Protein AF-A0A0N0D373-F1 (afdb_monomer)

Mean predicted aligned error: 6.45 Å

Nearest PDB structures (foldseek):
  6fjy-assembly1_B  TM=5.304E-01  e=7.739E-02  Acinetobacter baumannii
  5hce-assembly1_A  TM=3.118E-01  e=6.717E-01  Homo sapiens
  7op0-assembly1_A  TM=3.303E-01  e=7.868E-01  Homo sapiens
  7ad7-assembly1_A  TM=2.930E-01  e=1.405E+00  Homo sapiens
  8ayh-assembly1_A  TM=2.830E-01  e=2.509E+00  Homo sapiens

pLDDT: mean 90.98, std 7.05, range [55.44, 97.56]

Sequence (123 aa):
MGATTVSITVTDHGGMTASTSFSITVISTPSIGAISETTTFNEDAGAQALHFTVVDADGDSLTITYDSSNTNLFPSNAISFTGTNVNSSTNVISQASSDTWITITVTPTTNTSGSGEITVTIT

Radius of gyration: 23.03 Å; Cα contacts (8 Å, |Δi|>4): 255; chains: 1; bounding box: 49×23×75 Å

Secondary structure (DSSP, 8-state):
-EEEEEEEEEE-TTS-EEEEEEEEEEPP--EEPPP-------GGG--EEEEEEEE-TT---EEEEEEES-TTTS-GGGEEEEETTEETTTTEES--SS-EEEEEEE-PPTT------EEEEE-

Foldseek 3Di:
DDKDKDKDWDADPVRDIDIDIDMDDDDWDKDKADFPDDDDDDLVVFKDKTKIWIATLVFAKKAKDKDKQDCQFFPPVQKFKDFACADRVRRMRHTHNDGTMMMIIGRTHHPDDDDMDMDMDMD

Structure (mmCIF, N/CA/C/O backbone):
data_AF-A0A0N0D373-F1
#
_entry.id   AF-A0A0N0D373-F1
#
loop_
_atom_site.group_PDB
_atom_site.id
_atom_site.type_symbol
_atom_site.label_atom_id
_atom_site.label_alt_id
_atom_site.label_comp_id
_atom_site.label_asym_id
_atom_site.label_entity_id
_atom_site.label_seq_id
_atom_site.pdbx_PDB_ins_code
_atom_site.Cartn_x
_atom_site.Cartn_y
_atom_site.Cartn_z
_atom_site.occupancy
_atom_site.B_iso_or_equiv
_atom_site.auth_seq_id
_atom_site.auth_comp_id
_atom_site.auth_asym_id
_atom_site.auth_atom_id
_atom_site.pdbx_PDB_model_num
ATOM 1 N N . MET A 1 1 ? -10.687 3.090 13.032 1.00 71.88 1 MET A N 1
ATOM 2 C CA . MET A 1 1 ? -10.542 2.865 14.486 1.00 71.88 1 MET A CA 1
ATOM 3 C C . MET A 1 1 ? -1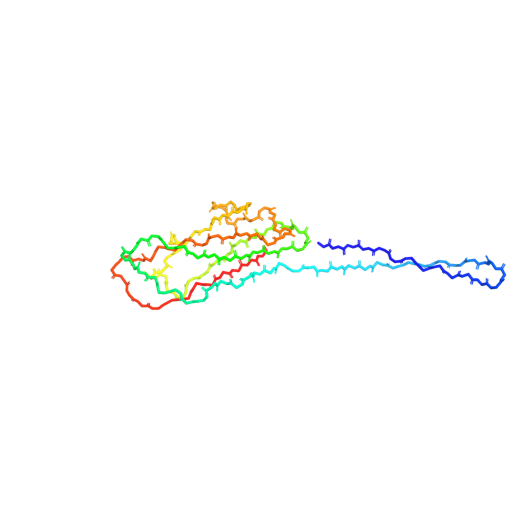1.868 2.384 15.063 1.00 71.88 1 MET A C 1
ATOM 5 O O . MET A 1 1 ? -12.893 2.993 14.771 1.00 71.88 1 MET A O 1
ATOM 9 N N . GLY A 1 2 ? -11.866 1.390 15.955 1.00 74.25 2 GLY A N 1
ATOM 10 C CA . GLY A 1 2 ? -13.072 0.967 16.680 1.00 74.25 2 GLY A CA 1
ATOM 11 C C . GLY A 1 2 ? -13.006 1.328 18.164 1.00 74.25 2 GLY A C 1
ATOM 12 O O . GLY A 1 2 ? -12.104 0.866 18.857 1.00 74.25 2 GLY A O 1
ATOM 13 N N . ALA A 1 3 ? -13.949 2.118 18.684 1.00 82.44 3 ALA A N 1
ATOM 14 C CA . ALA A 1 3 ? -14.050 2.408 20.119 1.00 82.44 3 ALA A CA 1
ATOM 15 C C . ALA A 1 3 ? -15.313 1.776 20.718 1.00 82.44 3 ALA A C 1
ATOM 17 O O . ALA A 1 3 ? -16.397 1.881 20.148 1.00 82.44 3 ALA A O 1
ATOM 18 N N . THR A 1 4 ? -15.180 1.139 21.881 1.00 89.19 4 THR A N 1
ATOM 19 C CA . THR A 1 4 ? -16.308 0.576 22.634 1.00 89.19 4 THR A CA 1
ATOM 20 C C . THR A 1 4 ? -16.207 0.918 24.116 1.00 89.19 4 THR A C 1
ATOM 22 O O . THR A 1 4 ? -15.113 1.095 24.652 1.00 89.19 4 THR A O 1
ATOM 25 N N . THR A 1 5 ? -17.348 1.016 24.793 1.00 94.88 5 THR A N 1
ATOM 26 C CA . THR A 1 5 ? -17.420 1.255 26.238 1.00 94.88 5 THR A CA 1
ATOM 27 C C . THR A 1 5 ? -17.832 -0.026 26.941 1.00 94.88 5 THR A C 1
ATOM 29 O O . THR A 1 5 ? -18.893 -0.585 26.671 1.00 94.88 5 THR A O 1
ATOM 32 N N . VAL A 1 6 ? -17.004 -0.474 27.880 1.00 94.12 6 VAL A N 1
ATOM 33 C CA . VAL A 1 6 ? -17.311 -1.608 28.750 1.00 94.12 6 VAL A CA 1
ATOM 34 C C . VAL A 1 6 ? -17.918 -1.068 30.035 1.00 94.12 6 VAL A C 1
ATOM 36 O O . VAL A 1 6 ? -17.291 -0.268 30.729 1.00 94.12 6 VAL A O 1
ATOM 39 N N . SER A 1 7 ? -19.137 -1.505 30.353 1.00 96.38 7 SER A N 1
ATOM 40 C CA . SER A 1 7 ? -19.799 -1.206 31.622 1.00 96.38 7 SER A CA 1
ATOM 41 C C . SER A 1 7 ? -19.755 -2.429 32.530 1.00 96.38 7 SER A C 1
ATOM 43 O O . SER A 1 7 ? -20.083 -3.538 32.112 1.00 96.38 7 SER A O 1
ATOM 45 N N . ILE A 1 8 ? -19.330 -2.219 33.772 1.00 94.81 8 ILE A N 1
ATOM 46 C CA . ILE A 1 8 ? -19.317 -3.231 34.822 1.00 94.81 8 ILE A CA 1
ATOM 47 C C . ILE A 1 8 ? -20.349 -2.811 35.855 1.00 94.81 8 ILE A C 1
ATOM 49 O O . ILE A 1 8 ? -20.207 -1.748 36.455 1.00 94.81 8 ILE A O 1
ATOM 53 N N . THR A 1 9 ? -21.337 -3.668 36.095 1.00 97.06 9 THR A N 1
ATOM 54 C CA . THR A 1 9 ? -22.306 -3.525 37.183 1.00 97.06 9 THR A CA 1
ATOM 55 C C . THR A 1 9 ? -22.082 -4.640 38.190 1.00 97.06 9 THR A C 1
ATOM 57 O O . THR A 1 9 ? -22.116 -5.819 37.842 1.00 97.06 9 THR A O 1
ATOM 60 N N . VAL A 1 10 ? -21.861 -4.271 39.445 1.00 95.25 10 VAL A N 1
ATOM 61 C CA . VAL A 1 10 ? -21.796 -5.201 40.572 1.00 95.25 10 VAL A CA 1
ATOM 62 C C . VAL A 1 10 ? -23.082 -5.093 41.372 1.00 95.25 10 VAL A C 1
ATOM 64 O O . VAL A 1 10 ? -23.566 -3.988 41.592 1.00 95.25 10 VAL A O 1
ATOM 67 N N . THR A 1 11 ? -23.640 -6.231 41.782 1.00 97.06 11 THR A N 1
ATOM 68 C CA . THR A 1 11 ? -24.829 -6.312 42.644 1.00 97.06 11 THR A CA 1
ATOM 69 C C . THR A 1 11 ? -24.462 -7.085 43.900 1.00 97.06 11 THR A C 1
ATOM 71 O O . THR A 1 11 ? -23.873 -8.162 43.793 1.00 97.06 11 THR A O 1
ATOM 74 N N . ASP A 1 12 ? -24.773 -6.550 45.077 1.00 95.88 12 ASP A N 1
ATOM 75 C CA . ASP A 1 12 ? -24.555 -7.258 46.338 1.00 95.88 12 ASP A CA 1
ATOM 76 C C . ASP A 1 12 ? -25.713 -8.216 46.683 1.00 95.88 12 ASP A C 1
ATOM 78 O O . ASP A 1 12 ? -26.725 -8.294 45.987 1.00 95.88 12 ASP A O 1
ATOM 82 N N . HIS A 1 13 ? -25.574 -8.969 47.779 1.00 95.44 13 HIS A N 1
ATOM 83 C CA . HIS A 1 13 ? -26.609 -9.909 48.228 1.00 95.44 13 HIS A CA 1
ATOM 84 C C . HIS A 1 13 ? -27.927 -9.219 48.633 1.00 95.44 13 HIS A C 1
ATOM 86 O O . HIS A 1 13 ? -28.980 -9.852 48.608 1.00 95.44 13 HIS A O 1
ATOM 92 N N . GLY A 1 14 ? -27.879 -7.932 48.993 1.00 96.31 14 GLY A N 1
ATOM 93 C CA . GLY A 1 14 ? -29.050 -7.113 49.306 1.00 96.31 14 GLY A CA 1
ATOM 94 C C . GLY A 1 14 ? -29.749 -6.540 48.068 1.00 96.31 14 GLY A C 1
ATOM 95 O O . GLY A 1 14 ? -30.786 -5.895 48.208 1.00 96.31 14 GLY A O 1
ATOM 96 N N . GLY A 1 15 ? -29.205 -6.774 46.869 1.00 95.00 15 GLY A N 1
ATOM 97 C CA . GLY A 1 15 ? -29.743 -6.279 45.605 1.00 95.00 15 GLY A CA 1
ATOM 98 C C . GLY A 1 15 ? -29.320 -4.850 45.258 1.00 95.00 15 GLY A C 1
ATOM 99 O O . GLY A 1 15 ? -29.842 -4.288 44.296 1.00 95.00 15 GLY A O 1
ATOM 100 N N . MET A 1 16 ? -28.390 -4.245 46.006 1.00 97.44 16 MET A N 1
ATOM 101 C CA . MET A 1 16 ? -27.855 -2.924 45.674 1.00 97.44 16 MET A CA 1
ATOM 102 C C . MET A 1 16 ? -26.811 -3.033 44.571 1.00 97.44 16 MET A C 1
ATOM 104 O O . MET A 1 16 ? -25.959 -3.921 44.599 1.00 97.44 16 MET A O 1
ATOM 108 N N . THR A 1 17 ? -26.849 -2.098 43.621 1.00 97.56 17 THR A N 1
ATOM 109 C CA . THR A 1 17 ? -25.934 -2.090 42.479 1.00 97.56 17 THR A CA 1
ATOM 110 C C . THR A 1 17 ? -24.982 -0.904 42.497 1.00 97.56 17 THR A C 1
ATOM 112 O O . THR A 1 17 ? -25.400 0.218 42.780 1.00 97.56 17 THR A O 1
ATOM 115 N N . ALA A 1 18 ? -23.742 -1.125 42.074 1.00 97.19 18 ALA A N 1
ATOM 116 C CA . ALA A 1 18 ? -22.818 -0.069 41.680 1.00 97.19 18 ALA A CA 1
ATOM 117 C C . ALA A 1 18 ? -22.304 -0.345 40.267 1.00 97.19 18 ALA A C 1
ATOM 119 O O . ALA A 1 18 ? -22.092 -1.500 39.901 1.00 97.19 18 ALA A O 1
ATOM 120 N N . SER A 1 19 ? -22.084 0.708 39.482 1.00 96.62 19 SER A N 1
ATOM 121 C CA . SER A 1 19 ? -21.564 0.576 38.122 1.00 96.62 19 SER A CA 1
ATOM 122 C C . SER A 1 19 ? -20.350 1.462 37.897 1.00 96.62 19 SER A C 1
ATOM 124 O O . SER A 1 19 ? -20.268 2.572 38.418 1.00 96.62 19 SER A O 1
ATOM 126 N N . THR A 1 20 ? -19.429 0.976 37.075 1.00 97.38 20 THR A N 1
ATOM 127 C CA . THR A 1 20 ? -18.333 1.757 36.501 1.00 97.38 20 THR A CA 1
ATOM 128 C C . THR A 1 20 ? -18.209 1.440 35.016 1.00 97.38 20 THR A C 1
ATOM 130 O O . THR A 1 20 ? -18.777 0.461 34.525 1.00 97.38 20 THR A O 1
ATOM 133 N N . SER A 1 21 ? -17.481 2.267 34.279 1.00 96.31 21 SER A N 1
ATOM 134 C CA . SER A 1 21 ? -17.217 2.026 32.867 1.00 96.31 21 SER A CA 1
ATOM 135 C C . SER A 1 21 ? -15.850 2.537 32.454 1.00 96.31 21 SER A C 1
ATOM 137 O O . SER A 1 21 ? -15.350 3.514 33.010 1.00 96.31 21 SER A O 1
ATOM 139 N N . PHE A 1 22 ? -15.285 1.908 31.432 1.00 95.38 22 PHE A N 1
ATOM 140 C CA . PHE A 1 22 ? -14.063 2.350 30.772 1.00 95.38 22 PHE A CA 1
ATOM 141 C C . PHE A 1 22 ? -14.173 2.123 29.263 1.00 95.38 22 PHE A C 1
ATOM 143 O O . PHE A 1 22 ? -14.964 1.297 28.803 1.00 95.38 22 PHE A O 1
ATOM 150 N N . SER A 1 23 ? -13.387 2.868 28.490 1.00 94.00 23 SER A N 1
ATOM 151 C CA . SER A 1 23 ? -13.361 2.751 27.031 1.00 94.00 23 SER A CA 1
ATOM 152 C C . SER A 1 23 ? -12.187 1.894 26.569 1.00 94.00 23 SER A C 1
ATOM 154 O O . SER A 1 23 ? -11.089 1.987 27.115 1.00 94.00 23 SER A O 1
ATOM 156 N N . ILE A 1 24 ? -12.425 1.086 25.540 1.00 87.88 24 ILE A N 1
ATOM 157 C CA . ILE A 1 24 ? -11.414 0.327 24.806 1.00 87.88 24 ILE A CA 1
ATOM 158 C C . ILE A 1 24 ? -11.376 0.875 23.382 1.00 87.88 24 ILE A C 1
ATOM 160 O O . ILE A 1 24 ? -12.416 0.960 22.728 1.00 87.88 24 ILE A O 1
ATOM 164 N N . THR A 1 25 ? -10.179 1.199 22.900 1.00 82.69 25 THR A N 1
ATOM 165 C CA . THR A 1 25 ? -9.939 1.568 21.501 1.00 82.69 25 THR A CA 1
ATOM 166 C C . THR A 1 25 ? -9.121 0.471 20.837 1.00 82.69 25 THR A C 1
ATOM 168 O O . THR A 1 25 ? -8.036 0.133 21.309 1.00 82.69 25 THR A O 1
ATOM 171 N N . VAL A 1 26 ? -9.637 -0.073 19.740 1.00 80.50 26 VAL A N 1
ATOM 172 C CA . VAL A 1 26 ? -8.932 -0.997 18.855 1.00 80.50 26 VAL A CA 1
ATOM 173 C C . VAL A 1 26 ? -8.388 -0.203 17.675 1.00 80.50 26 VAL A C 1
ATOM 175 O O . VAL A 1 26 ? -9.131 0.490 16.974 1.00 80.50 26 VAL A O 1
ATOM 178 N N . ILE A 1 27 ? -7.076 -0.305 17.486 1.00 78.19 27 ILE A N 1
ATOM 179 C CA . ILE A 1 27 ? -6.345 0.291 16.373 1.00 78.19 27 ILE A CA 1
ATOM 180 C C . ILE A 1 27 ? -6.112 -0.828 15.360 1.00 78.19 27 ILE A C 1
ATOM 182 O O . ILE A 1 27 ? -5.442 -1.806 15.692 1.00 78.19 27 ILE A O 1
ATOM 186 N N . SER A 1 28 ? -6.678 -0.706 14.159 1.00 81.94 28 SER A N 1
ATOM 187 C CA . SER A 1 28 ? -6.291 -1.540 13.023 1.00 81.94 28 SER A CA 1
ATOM 188 C C . SER A 1 28 ? -5.309 -0.765 12.145 1.00 81.94 28 SER A C 1
ATOM 190 O O . SER A 1 28 ? -5.328 0.465 12.127 1.00 81.94 28 SER A O 1
ATOM 192 N N . THR A 1 29 ? -4.389 -1.477 11.500 1.00 87.44 29 THR A N 1
ATOM 193 C CA . THR A 1 29 ? -3.474 -0.902 10.511 1.00 87.44 29 THR A CA 1
ATOM 194 C C . THR A 1 29 ? -3.797 -1.498 9.151 1.00 87.44 29 THR A C 1
ATOM 196 O O . THR A 1 29 ? -4.098 -2.699 9.098 1.00 87.44 29 THR A O 1
ATOM 199 N N . PRO A 1 30 ? -3.667 -0.730 8.059 1.00 91.88 30 PRO A N 1
ATOM 200 C CA . PRO A 1 30 ? -3.783 -1.292 6.729 1.00 91.88 30 PRO A CA 1
ATOM 201 C C . PRO A 1 30 ? -2.739 -2.394 6.537 1.00 91.88 30 PRO A C 1
ATOM 203 O O . PRO A 1 30 ? -1.627 -2.337 7.069 1.00 91.88 30 PRO A O 1
ATOM 206 N N . SER A 1 31 ? -3.102 -3.414 5.773 1.00 92.12 31 SER A N 1
ATOM 207 C CA . SER A 1 31 ? -2.208 -4.503 5.404 1.00 92.12 31 SER A CA 1
ATOM 208 C C . SER A 1 31 ? -2.212 -4.706 3.898 1.00 92.12 31 SER A C 1
ATOM 210 O O . SER A 1 31 ? -3.227 -4.521 3.222 1.00 92.12 31 SER A O 1
ATOM 212 N N . ILE A 1 32 ? -1.040 -5.064 3.384 1.00 92.69 32 ILE A N 1
ATOM 213 C CA . ILE A 1 32 ? -0.807 -5.376 1.982 1.00 92.69 32 ILE A CA 1
ATOM 214 C C . ILE A 1 32 ? -0.615 -6.888 1.855 1.00 92.69 32 ILE A C 1
ATOM 216 O O . ILE A 1 32 ? 0.182 -7.492 2.575 1.00 92.69 32 ILE A O 1
ATOM 220 N N . GLY A 1 33 ? -1.390 -7.509 0.970 1.00 90.50 33 GLY A N 1
ATOM 221 C CA . GLY A 1 33 ? -1.223 -8.906 0.598 1.00 90.50 33 GLY A CA 1
ATOM 222 C C . GLY A 1 33 ? 0.086 -9.120 -0.158 1.00 90.50 33 GLY A C 1
ATOM 223 O O . GLY A 1 33 ? 0.686 -8.178 -0.679 1.00 90.50 33 GLY A O 1
ATOM 224 N N . ALA A 1 34 ? 0.530 -10.374 -0.243 1.00 84.25 34 ALA A N 1
ATOM 225 C CA . ALA A 1 34 ? 1.732 -10.703 -0.998 1.00 84.25 34 ALA A CA 1
ATOM 226 C C . ALA A 1 34 ? 1.586 -10.257 -2.462 1.00 84.25 34 ALA A C 1
ATOM 228 O O . ALA A 1 34 ? 0.643 -10.643 -3.156 1.00 84.25 34 ALA A O 1
ATOM 229 N N . ILE A 1 35 ? 2.549 -9.473 -2.938 1.00 80.56 35 ILE A N 1
ATOM 230 C CA . ILE A 1 35 ? 2.759 -9.268 -4.367 1.00 80.56 35 ILE A CA 1
ATOM 231 C C . ILE A 1 35 ? 3.447 -10.549 -4.835 1.00 80.56 35 ILE A C 1
ATOM 233 O O . ILE A 1 35 ? 4.505 -10.870 -4.306 1.00 80.56 35 ILE A O 1
ATOM 237 N N . SER A 1 36 ? 2.854 -11.319 -5.753 1.00 68.88 36 SER A N 1
ATOM 238 C CA . SER A 1 36 ? 3.492 -12.561 -6.230 1.00 68.88 36 SER A CA 1
ATOM 239 C C . SER A 1 36 ? 4.923 -12.269 -6.707 1.00 68.88 36 SER A C 1
ATO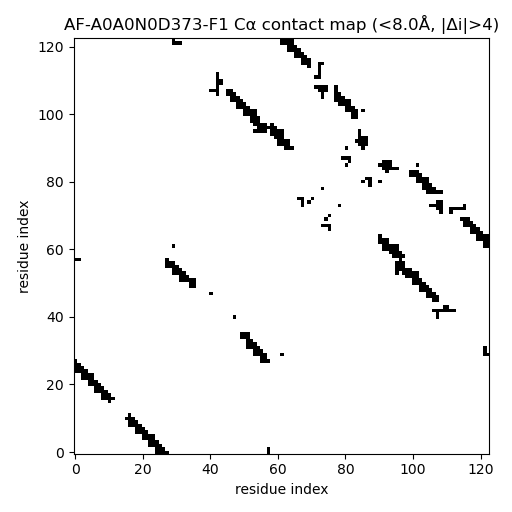M 241 O O . SER A 1 36 ? 5.120 -11.552 -7.688 1.00 68.88 36 SER A O 1
ATOM 243 N N . GLU A 1 37 ? 5.908 -12.760 -5.951 1.00 56.31 37 GLU A N 1
ATOM 244 C CA . GLU A 1 37 ? 7.303 -12.329 -6.031 1.00 56.31 37 GLU A CA 1
ATOM 245 C C . GLU A 1 37 ? 8.011 -12.827 -7.299 1.00 56.31 37 GLU A C 1
ATOM 247 O O . GLU A 1 37 ? 7.803 -13.943 -7.775 1.00 56.31 37 GLU A O 1
ATOM 252 N N . THR A 1 38 ? 8.932 -11.986 -7.779 1.00 55.44 38 THR A N 1
ATOM 253 C CA . THR A 1 38 ? 9.899 -12.194 -8.872 1.00 55.44 38 THR A CA 1
ATOM 254 C C . THR A 1 38 ? 9.309 -12.340 -10.273 1.00 55.44 38 THR A C 1
ATOM 256 O O . THR A 1 38 ? 9.292 -13.410 -10.876 1.00 55.44 38 THR A O 1
ATOM 259 N N . THR A 1 39 ? 8.905 -11.213 -10.857 1.00 68.31 39 THR A N 1
ATOM 260 C CA . THR A 1 39 ? 8.680 -11.118 -12.302 1.00 68.31 39 THR A CA 1
ATOM 261 C C . THR A 1 39 ? 9.935 -10.621 -13.003 1.00 68.31 39 THR A C 1
ATOM 263 O O . THR A 1 39 ? 10.470 -9.554 -12.709 1.00 68.31 39 THR A O 1
ATOM 266 N N . THR A 1 40 ? 10.413 -11.404 -13.967 1.00 82.25 40 THR A N 1
ATOM 267 C CA . THR A 1 40 ? 11.266 -10.865 -15.023 1.00 82.25 40 THR A CA 1
ATOM 268 C C . THR A 1 40 ? 10.374 -10.028 -15.922 1.00 82.25 40 THR A C 1
ATOM 270 O O . THR A 1 40 ? 9.486 -10.568 -16.581 1.00 82.25 40 THR A O 1
ATOM 273 N N . PHE A 1 41 ? 10.597 -8.720 -15.933 1.00 87.31 41 PHE A N 1
ATOM 274 C CA . PHE A 1 41 ? 9.930 -7.855 -16.887 1.00 87.31 41 PHE A CA 1
ATOM 275 C C . PHE A 1 41 ? 10.655 -7.926 -18.226 1.00 87.31 41 PHE A C 1
ATOM 277 O O . PHE A 1 41 ? 11.863 -7.700 -18.295 1.00 87.31 41 PHE A O 1
ATOM 284 N N . ASN A 1 42 ? 9.919 -8.239 -19.287 1.00 88.44 42 ASN A N 1
ATOM 285 C CA . ASN A 1 42 ? 10.435 -8.128 -20.641 1.00 88.44 42 ASN A CA 1
ATOM 286 C C . ASN A 1 42 ? 10.213 -6.694 -21.132 1.00 88.44 42 ASN A C 1
ATOM 288 O O . ASN A 1 42 ? 9.074 -6.261 -21.291 1.00 88.44 42 ASN A O 1
ATOM 292 N N . GLU A 1 43 ? 11.297 -5.962 -21.349 1.00 89.62 43 GLU A N 1
ATOM 293 C CA . GLU A 1 43 ? 11.271 -4.580 -21.840 1.00 89.62 43 GLU A CA 1
ATOM 294 C C . GLU A 1 43 ? 10.623 -4.448 -23.235 1.00 89.62 43 GLU A C 1
ATOM 296 O O . GLU A 1 43 ? 9.954 -3.453 -23.508 1.00 89.62 43 GLU A O 1
ATOM 301 N N . ASP A 1 44 ? 10.654 -5.516 -24.039 1.00 89.06 44 ASP A N 1
ATOM 302 C CA . ASP A 1 44 ? 10.009 -5.585 -25.356 1.00 89.06 44 ASP A CA 1
ATOM 303 C C . ASP A 1 44 ? 8.538 -6.041 -25.305 1.00 89.06 44 ASP A C 1
ATOM 305 O O . ASP A 1 44 ? 7.842 -6.038 -26.322 1.00 89.06 44 ASP A O 1
ATOM 309 N N . ALA A 1 45 ? 8.031 -6.460 -24.139 1.00 89.19 45 ALA A N 1
ATOM 310 C CA . ALA A 1 45 ? 6.649 -6.933 -23.991 1.00 89.19 45 ALA A CA 1
ATOM 311 C C . ALA A 1 45 ? 5.645 -5.810 -23.679 1.00 89.19 45 ALA A C 1
ATOM 313 O O . ALA A 1 45 ? 4.450 -6.073 -23.532 1.00 89.19 45 ALA A O 1
ATOM 314 N N . GLY A 1 46 ? 6.113 -4.563 -23.575 1.00 88.75 46 GLY A N 1
ATOM 315 C CA . GLY A 1 46 ? 5.294 -3.428 -23.170 1.00 88.75 46 GLY A CA 1
ATOM 316 C C . GLY A 1 46 ? 4.858 -3.507 -21.703 1.00 88.75 46 GLY A C 1
ATOM 317 O O . GLY A 1 46 ? 5.603 -3.959 -20.828 1.00 88.75 46 GLY A O 1
ATOM 318 N N . ALA A 1 47 ? 3.645 -3.020 -21.433 1.00 92.56 47 ALA A N 1
ATOM 319 C CA . ALA A 1 47 ? 3.090 -2.931 -20.089 1.00 92.56 47 ALA A CA 1
ATOM 320 C C . ALA A 1 47 ? 2.768 -4.316 -19.510 1.00 92.56 47 ALA A C 1
ATOM 322 O O . ALA A 1 47 ? 2.069 -5.123 -20.122 1.00 92.56 47 ALA A O 1
ATOM 323 N N . GLN A 1 48 ? 3.249 -4.569 -18.300 1.00 92.31 48 GLN A N 1
ATOM 324 C CA . GLN A 1 48 ? 3.132 -5.842 -17.598 1.00 92.31 48 GLN A CA 1
ATOM 325 C C . GLN A 1 48 ? 2.466 -5.623 -16.244 1.00 92.31 48 GLN A C 1
ATOM 327 O O . GLN A 1 48 ? 2.773 -4.660 -15.543 1.00 92.31 48 GLN A O 1
ATOM 332 N N . ALA A 1 49 ? 1.537 -6.508 -15.886 1.00 91.88 49 ALA A N 1
ATOM 333 C CA . ALA A 1 49 ? 0.701 -6.357 -14.704 1.00 91.88 49 ALA A CA 1
ATOM 334 C C . ALA A 1 49 ? 1.097 -7.333 -13.590 1.00 91.88 49 ALA A C 1
ATOM 336 O O . ALA A 1 49 ? 1.353 -8.508 -13.855 1.00 91.88 49 ALA A O 1
ATOM 337 N N . LEU A 1 50 ? 1.075 -6.855 -12.345 1.00 91.38 50 LEU A N 1
ATOM 338 C CA . LEU A 1 50 ? 1.060 -7.687 -11.141 1.00 91.38 50 LEU A CA 1
ATOM 339 C C . LEU A 1 50 ? -0.158 -7.332 -10.297 1.00 91.38 50 LEU A C 1
ATOM 341 O O . LEU A 1 50 ? -0.710 -6.235 -10.401 1.00 91.38 50 LEU A O 1
ATOM 345 N N . HIS A 1 51 ? -0.542 -8.254 -9.424 1.00 91.31 51 HIS A N 1
ATOM 346 C CA . HIS A 1 51 ? -1.704 -8.096 -8.566 1.00 91.31 51 HIS A CA 1
ATOM 347 C C . HIS A 1 51 ? -1.330 -8.306 -7.104 1.00 91.31 51 HIS A C 1
ATOM 349 O O . HIS A 1 51 ? -0.520 -9.176 -6.780 1.00 91.31 51 HIS A O 1
ATOM 355 N N . PHE A 1 52 ? -1.958 -7.522 -6.236 1.00 92.38 52 PHE A N 1
ATOM 356 C CA . PHE A 1 52 ? -1.917 -7.685 -4.786 1.00 92.38 52 PHE A CA 1
ATOM 357 C C . PHE A 1 52 ? -3.226 -7.191 -4.167 1.00 92.38 52 PHE A C 1
ATOM 359 O O . PHE A 1 52 ? -3.988 -6.463 -4.809 1.00 92.38 52 PHE A O 1
ATOM 366 N N . THR A 1 53 ? -3.498 -7.590 -2.929 1.00 93.50 53 THR A N 1
ATOM 367 C CA . THR A 1 53 ? -4.651 -7.090 -2.175 1.00 93.50 53 THR A CA 1
ATOM 368 C C . THR A 1 53 ? -4.227 -6.049 -1.153 1.00 93.50 53 THR A C 1
ATOM 370 O O . THR A 1 53 ? -3.096 -6.048 -0.670 1.00 93.50 53 THR A O 1
ATOM 373 N N . VAL A 1 54 ? -5.146 -5.153 -0.820 1.00 94.56 54 VAL A N 1
ATOM 374 C CA . VAL A 1 54 ? -5.028 -4.254 0.328 1.00 94.56 54 VAL A CA 1
ATOM 375 C C . VAL A 1 54 ? -6.281 -4.407 1.173 1.00 94.56 54 VAL A C 1
ATOM 377 O O . VAL A 1 54 ? -7.378 -4.547 0.628 1.00 94.56 54 VAL A O 1
ATOM 380 N N . VAL A 1 55 ? -6.116 -4.377 2.492 1.00 93.75 55 VAL A N 1
ATOM 381 C CA . VAL A 1 55 ? -7.231 -4.338 3.436 1.00 93.75 55 VAL A CA 1
ATOM 382 C C . VAL A 1 55 ? -6.926 -3.390 4.588 1.00 93.75 55 VAL A C 1
ATOM 384 O O . VAL A 1 55 ? -5.823 -3.388 5.127 1.00 93.75 55 VAL A O 1
ATOM 387 N N . ASP A 1 56 ? -7.926 -2.615 4.971 1.00 93.00 56 ASP A N 1
ATOM 388 C CA . ASP A 1 56 ? -7.991 -1.788 6.165 1.00 93.00 56 ASP A CA 1
ATOM 389 C C . ASP A 1 56 ? -9.295 -2.137 6.887 1.00 93.00 56 ASP A C 1
ATOM 391 O O . ASP A 1 56 ? -10.379 -1.953 6.338 1.00 93.00 56 ASP A O 1
ATOM 395 N N . ALA A 1 57 ? -9.210 -2.701 8.094 1.00 88.00 57 ALA A N 1
ATOM 396 C CA . ALA A 1 57 ? -10.385 -3.243 8.784 1.00 88.00 57 ALA A CA 1
ATOM 397 C C . ALA A 1 57 ? -11.391 -2.158 9.205 1.00 88.00 57 ALA A C 1
ATOM 399 O O . ALA A 1 57 ? -12.545 -2.469 9.504 1.00 88.00 57 ALA A O 1
ATOM 400 N N . ASP A 1 58 ? -10.958 -0.900 9.223 1.00 87.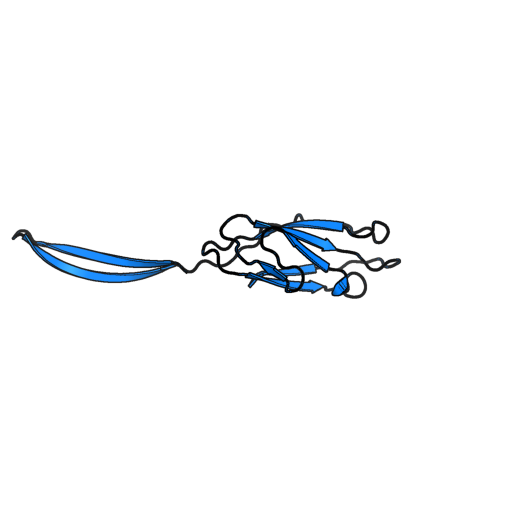88 58 ASP A N 1
ATOM 401 C CA . ASP A 1 58 ? -11.788 0.258 9.516 1.00 87.88 58 ASP A CA 1
ATOM 402 C C . ASP A 1 58 ? -12.446 0.834 8.246 1.00 87.88 58 ASP A C 1
ATOM 404 O O . ASP A 1 58 ? -13.428 1.574 8.332 1.00 87.88 58 ASP A O 1
ATOM 408 N N . GLY A 1 59 ? -11.974 0.422 7.064 1.00 87.50 59 GLY A N 1
ATOM 409 C CA . GLY A 1 59 ? -12.467 0.870 5.767 1.00 87.50 59 GLY A CA 1
ATOM 410 C C . GLY A 1 59 ? -12.039 2.292 5.422 1.00 87.50 59 GLY A C 1
ATOM 411 O O . GLY A 1 59 ? -12.681 2.912 4.568 1.00 87.50 59 GLY A O 1
ATOM 412 N N . ASP A 1 60 ? -10.992 2.796 6.078 1.00 90.50 60 ASP A N 1
ATOM 413 C CA . ASP A 1 60 ? -10.465 4.136 5.861 1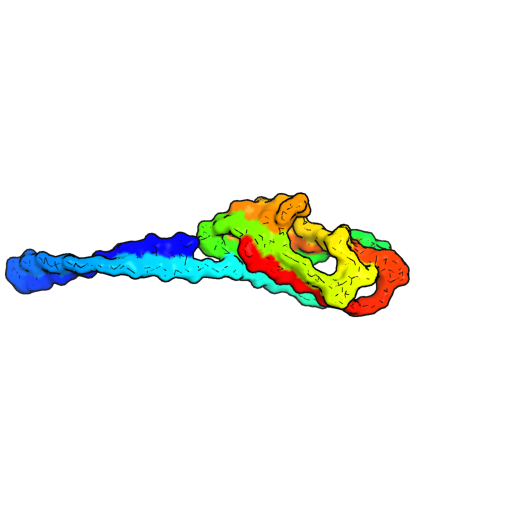.00 90.50 60 ASP A CA 1
ATOM 414 C C . ASP A 1 60 ? -9.872 4.274 4.442 1.00 90.50 60 ASP A C 1
ATOM 416 O O . ASP A 1 60 ? -9.543 3.296 3.760 1.00 90.50 60 ASP A O 1
ATOM 420 N N . SER A 1 61 ? -9.782 5.517 3.958 1.00 93.38 61 SER A N 1
ATOM 421 C CA . SER A 1 61 ? -9.126 5.805 2.679 1.00 93.38 61 SER A CA 1
ATOM 422 C C . SER A 1 61 ? -7.620 5.641 2.834 1.00 93.38 61 SER A C 1
ATOM 424 O O . SER A 1 61 ? -7.039 6.168 3.777 1.00 93.38 61 SER A O 1
ATOM 426 N N . LEU A 1 62 ? -6.985 5.008 1.851 1.00 95.06 62 LEU A N 1
ATOM 427 C CA . LEU A 1 62 ? -5.553 4.722 1.862 1.00 95.06 62 LEU A CA 1
ATOM 428 C C . LEU A 1 62 ? -4.848 5.395 0.687 1.00 95.06 62 LEU A C 1
ATOM 430 O O . LEU A 1 62 ? -5.424 5.554 -0.390 1.00 95.06 62 LEU A O 1
ATOM 434 N N . THR A 1 63 ? -3.585 5.753 0.868 1.00 96.19 63 THR A N 1
ATOM 435 C CA . THR A 1 63 ? -2.726 6.308 -0.183 1.00 96.19 63 THR A CA 1
ATOM 436 C C . THR A 1 63 ? -1.647 5.305 -0.561 1.00 96.19 63 THR A C 1
ATOM 438 O O . THR A 1 63 ? -0.961 4.763 0.302 1.00 96.19 63 THR A O 1
ATOM 441 N N . ILE A 1 64 ? -1.478 5.071 -1.862 1.00 95.69 64 ILE A N 1
ATOM 442 C CA . ILE A 1 64 ? -0.409 4.242 -2.417 1.00 95.69 64 ILE A CA 1
ATOM 443 C C . ILE A 1 64 ? 0.788 5.139 -2.729 1.00 95.69 64 ILE A C 1
ATOM 445 O O . ILE A 1 64 ? 0.694 6.092 -3.505 1.00 95.69 64 ILE A O 1
ATOM 449 N N . THR A 1 65 ? 1.939 4.794 -2.165 1.00 94.69 65 THR A N 1
ATOM 450 C CA . THR A 1 65 ? 3.239 5.380 -2.504 1.00 94.69 65 THR A CA 1
ATOM 451 C C . THR A 1 65 ? 4.174 4.291 -3.016 1.00 94.69 65 THR A C 1
ATOM 453 O O . THR A 1 65 ? 3.989 3.109 -2.715 1.00 94.69 65 THR A O 1
ATOM 456 N N . TYR A 1 66 ? 5.153 4.666 -3.837 1.00 94.25 66 TYR A N 1
ATOM 457 C CA . TYR A 1 66 ? 6.108 3.715 -4.394 1.00 94.25 66 TYR A CA 1
ATOM 458 C C . TYR A 1 66 ? 7.459 4.362 -4.689 1.00 94.25 66 TYR A C 1
ATOM 460 O O . TYR A 1 66 ? 7.536 5.568 -4.928 1.00 94.25 66 TYR A O 1
ATOM 468 N N . ASP A 1 67 ? 8.503 3.538 -4.697 1.00 94.19 67 ASP A N 1
ATOM 469 C CA . ASP A 1 67 ? 9.870 3.921 -5.049 1.00 94.19 67 ASP A CA 1
ATOM 470 C C . ASP A 1 67 ? 10.549 2.822 -5.879 1.00 94.19 67 ASP A C 1
ATOM 472 O O . ASP A 1 67 ? 10.170 1.650 -5.793 1.00 94.19 67 ASP A O 1
ATOM 476 N N . SER A 1 68 ? 11.532 3.205 -6.698 1.00 94.44 68 SER A N 1
ATOM 477 C CA . SER A 1 68 ? 12.307 2.298 -7.548 1.00 94.44 68 SER A CA 1
ATOM 478 C C . SER A 1 68 ? 13.797 2.456 -7.275 1.00 94.44 68 SER A C 1
ATOM 480 O O . SER A 1 68 ? 14.359 3.536 -7.466 1.00 94.44 68 SER A O 1
ATOM 482 N N . SER A 1 69 ? 14.472 1.355 -6.938 1.00 95.31 69 SER A N 1
ATOM 483 C CA . SER A 1 69 ? 15.926 1.360 -6.730 1.00 95.31 69 SER A CA 1
ATOM 484 C C . SER A 1 69 ? 16.732 1.523 -8.027 1.00 95.31 69 SER A C 1
ATOM 486 O O . SER A 1 69 ? 17.932 1.797 -7.983 1.00 95.31 69 SER A O 1
ATOM 488 N N . ASN A 1 70 ? 16.087 1.384 -9.191 1.00 95.00 70 ASN A N 1
ATOM 489 C CA . ASN A 1 70 ? 16.698 1.579 -10.501 1.00 95.00 70 ASN A CA 1
ATOM 490 C C . ASN A 1 70 ? 15.757 2.369 -11.419 1.00 95.00 70 ASN A C 1
ATOM 492 O O . ASN A 1 70 ? 15.021 1.811 -12.236 1.00 95.00 70 ASN A O 1
ATOM 496 N N . THR A 1 71 ? 15.807 3.694 -11.302 1.00 95.75 71 THR A N 1
ATOM 497 C CA . THR A 1 71 ? 14.956 4.618 -12.066 1.00 95.75 71 THR A CA 1
ATOM 498 C C . THR A 1 71 ? 15.276 4.675 -13.560 1.00 95.75 71 THR A C 1
ATOM 500 O O . THR A 1 71 ? 14.450 5.159 -14.330 1.00 95.75 71 THR A O 1
ATOM 503 N N . ASN A 1 72 ? 16.428 4.149 -13.996 1.00 94.44 72 ASN A N 1
ATOM 504 C CA . ASN A 1 72 ? 16.717 3.981 -15.423 1.00 94.44 72 ASN A CA 1
ATOM 505 C C . ASN A 1 72 ? 15.877 2.849 -16.029 1.00 94.44 72 ASN A C 1
ATOM 507 O O . ASN A 1 72 ? 15.430 2.970 -17.166 1.00 94.44 72 ASN A O 1
ATOM 511 N N . LEU A 1 73 ? 15.658 1.769 -15.272 1.00 93.19 73 LEU A N 1
ATOM 512 C CA . LEU A 1 73 ? 14.861 0.620 -15.704 1.00 93.19 73 LEU A CA 1
ATOM 513 C C . LEU A 1 73 ? 13.362 0.839 -15.451 1.00 93.19 73 LEU A C 1
ATOM 515 O O . LEU A 1 73 ? 12.545 0.528 -16.312 1.00 93.19 73 LEU A O 1
ATOM 519 N N . PHE A 1 74 ? 13.012 1.418 -14.299 1.00 93.69 74 PHE A N 1
ATOM 520 C CA . PHE A 1 74 ? 11.635 1.725 -13.903 1.00 93.69 74 PHE A CA 1
ATOM 521 C C . PHE A 1 74 ? 11.524 3.195 -13.452 1.00 93.69 74 PHE A C 1
ATOM 523 O O . PHE A 1 74 ? 11.625 3.476 -12.252 1.00 93.69 74 PHE A O 1
ATOM 530 N N . PRO A 1 75 ? 11.365 4.156 -14.383 1.00 94.44 75 PRO A N 1
ATOM 531 C CA . PRO A 1 75 ? 11.135 5.558 -14.036 1.00 94.44 75 PRO A CA 1
ATOM 532 C C . PRO A 1 75 ? 9.773 5.749 -13.350 1.00 94.44 75 PRO A C 1
ATOM 534 O O . PRO A 1 75 ? 8.896 4.893 -13.433 1.00 94.44 75 PRO A O 1
ATOM 537 N N . SER A 1 76 ? 9.545 6.891 -12.697 1.00 88.88 76 SER A N 1
ATOM 538 C CA . SER A 1 76 ? 8.291 7.132 -11.958 1.00 88.88 76 SER A CA 1
ATOM 539 C C . SER A 1 76 ? 7.041 7.012 -12.837 1.00 88.88 76 SER A C 1
ATOM 541 O O . SER A 1 76 ? 6.034 6.460 -12.418 1.00 88.88 76 SER A O 1
ATOM 543 N N . ASN A 1 77 ? 7.104 7.437 -14.098 1.00 91.19 77 ASN A N 1
ATOM 544 C CA . ASN A 1 77 ? 5.988 7.311 -15.037 1.00 91.19 77 ASN A CA 1
ATOM 545 C C . ASN A 1 77 ? 5.817 5.898 -15.634 1.00 91.19 77 ASN A C 1
ATOM 547 O O . ASN A 1 77 ? 4.899 5.699 -16.427 1.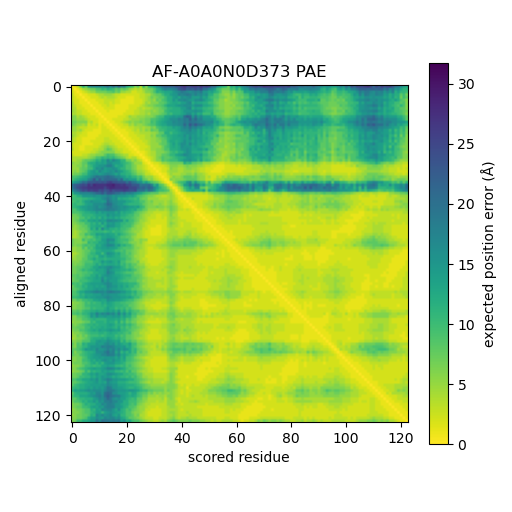00 91.19 77 ASN A O 1
ATOM 551 N N . ALA A 1 78 ? 6.695 4.942 -15.311 1.00 92.50 78 ALA A N 1
ATOM 552 C CA . ALA A 1 78 ? 6.571 3.553 -15.753 1.00 92.50 78 ALA A CA 1
ATOM 553 C C . ALA A 1 78 ? 5.603 2.735 -14.893 1.00 92.50 78 ALA A C 1
ATOM 555 O O . ALA A 1 78 ? 5.251 1.627 -15.293 1.00 92.50 78 ALA A O 1
ATOM 556 N N . ILE A 1 79 ? 5.203 3.250 -13.726 1.00 94.31 79 ILE A N 1
ATOM 557 C CA . ILE A 1 79 ? 4.425 2.524 -12.723 1.00 94.31 79 ILE A CA 1
ATOM 558 C C . ILE A 1 79 ? 3.075 3.216 -12.539 1.00 94.31 79 ILE A C 1
ATOM 560 O O . ILE A 1 79 ? 2.996 4.418 -12.294 1.00 94.31 79 ILE A O 1
ATOM 564 N N . SER A 1 80 ? 1.994 2.449 -12.643 1.00 95.31 80 SER A N 1
ATOM 565 C CA . SER A 1 80 ? 0.637 2.937 -12.386 1.00 95.31 80 SER A CA 1
ATOM 566 C C . SER A 1 80 ? -0.191 1.905 -11.632 1.00 95.31 80 SER A C 1
ATOM 568 O O . SER A 1 80 ? 0.054 0.703 -11.739 1.00 95.31 80 SER A O 1
ATOM 570 N N . PHE A 1 81 ? -1.177 2.380 -10.870 1.00 96.00 81 PHE A N 1
ATOM 571 C CA . PHE A 1 81 ? -2.053 1.542 -10.054 1.00 96.00 81 PHE A CA 1
ATOM 572 C C . PHE A 1 81 ? -3.500 1.689 -10.507 1.00 96.00 81 PHE A C 1
ATOM 574 O O . PHE A 1 81 ? -4.001 2.796 -10.709 1.00 96.00 81 PHE A O 1
ATOM 581 N N . THR A 1 82 ? -4.185 0.562 -10.650 1.00 96.06 82 THR A N 1
ATOM 582 C CA . THR A 1 82 ? -5.617 0.489 -10.958 1.00 96.06 82 THR A CA 1
ATOM 583 C C . THR A 1 82 ? -6.270 -0.554 -10.062 1.00 96.06 82 THR A C 1
ATOM 585 O O . THR A 1 82 ? -5.585 -1.380 -9.463 1.00 96.06 82 THR A O 1
ATOM 588 N N . GLY A 1 83 ? -7.591 -0.528 -9.937 1.00 93.75 83 GLY A N 1
ATOM 589 C CA . GLY A 1 83 ? -8.308 -1.494 -9.114 1.00 93.75 83 GLY A CA 1
ATOM 590 C C . GLY A 1 83 ? -9.631 -0.948 -8.615 1.00 93.75 83 GLY A C 1
ATOM 591 O O . GLY A 1 83 ? -10.054 0.153 -8.976 1.00 93.75 83 GLY A O 1
ATOM 592 N N . THR A 1 84 ? -10.283 -1.727 -7.762 1.00 90.31 84 THR A N 1
ATOM 593 C CA . THR A 1 84 ? -11.521 -1.305 -7.110 1.00 90.31 84 THR A CA 1
ATOM 594 C C . THR A 1 84 ? -11.235 -0.109 -6.207 1.00 90.31 84 THR A C 1
ATOM 596 O O . THR A 1 84 ? -10.289 -0.141 -5.426 1.00 90.31 84 THR A O 1
ATOM 599 N N . ASN A 1 85 ? -12.045 0.948 -6.309 1.00 92.94 85 ASN A N 1
ATOM 600 C CA . ASN A 1 85 ? -11.937 2.157 -5.482 1.00 92.94 85 ASN A CA 1
ATOM 601 C C . ASN A 1 85 ? -10.622 2.950 -5.629 1.00 92.94 85 ASN A C 1
ATOM 603 O O . ASN A 1 85 ? -10.418 3.901 -4.869 1.00 92.94 85 ASN A O 1
ATOM 607 N N . VAL A 1 86 ? -9.766 2.610 -6.603 1.00 96.44 86 VAL A N 1
ATOM 608 C CA . VAL A 1 86 ? -8.496 3.299 -6.879 1.00 96.44 86 VAL A CA 1
ATOM 609 C C . VAL A 1 86 ? -8.721 4.496 -7.801 1.00 96.44 86 VAL A C 1
ATOM 611 O O . VAL A 1 86 ? -9.230 4.350 -8.911 1.00 96.44 86 VAL A O 1
ATOM 614 N N . ASN A 1 87 ? -8.261 5.674 -7.389 1.00 96.44 87 ASN A N 1
ATOM 615 C CA . ASN A 1 87 ? -8.052 6.813 -8.273 1.00 96.44 87 ASN A CA 1
ATOM 616 C C . ASN A 1 87 ? -6.599 6.809 -8.766 1.00 96.44 87 ASN A C 1
ATOM 618 O O . ASN A 1 87 ? -5.696 7.197 -8.030 1.00 96.44 87 ASN A O 1
ATOM 622 N N . SER A 1 88 ? -6.371 6.400 -10.015 1.00 94.56 88 SER A N 1
ATOM 623 C CA . SER A 1 88 ? -5.029 6.293 -10.610 1.00 94.56 88 SER A CA 1
ATOM 624 C C . SER A 1 88 ? -4.305 7.629 -10.800 1.00 94.56 88 SER A C 1
ATOM 626 O O . SER A 1 88 ? -3.095 7.640 -10.995 1.00 94.56 88 SER A O 1
ATOM 628 N N . SER A 1 89 ? -5.011 8.764 -10.770 1.00 94.38 89 SER A N 1
ATOM 629 C CA . SER A 1 89 ? -4.378 10.087 -10.867 1.00 94.38 89 SER A CA 1
ATOM 630 C C . SER A 1 89 ? -3.802 10.554 -9.535 1.00 94.38 89 SER A C 1
ATOM 632 O O . SER A 1 89 ? -2.850 11.328 -9.523 1.00 94.38 89 SER A O 1
ATOM 634 N N . THR A 1 90 ? -4.378 10.103 -8.419 1.00 95.44 90 THR A N 1
ATOM 635 C CA . THR A 1 90 ? -3.941 10.480 -7.067 1.00 95.44 90 THR A CA 1
ATOM 636 C C . THR A 1 90 ? -3.347 9.315 -6.283 1.00 95.44 90 THR A C 1
ATOM 638 O O . THR A 1 90 ? -2.866 9.533 -5.178 1.00 95.44 90 THR A O 1
ATOM 641 N N . ASN A 1 91 ? -3.385 8.095 -6.828 1.00 95.94 91 ASN A N 1
ATOM 642 C CA . ASN A 1 91 ? -2.999 6.853 -6.161 1.00 95.94 91 ASN A CA 1
ATOM 643 C C . ASN A 1 91 ? -3.710 6.649 -4.811 1.00 95.94 91 ASN A C 1
ATOM 645 O O . ASN A 1 91 ? -3.112 6.198 -3.841 1.00 95.94 91 ASN A O 1
ATOM 649 N N . VAL A 1 92 ? -5.002 6.987 -4.747 1.00 97.19 92 VAL A N 1
ATOM 650 C CA . VAL A 1 92 ? -5.820 6.864 -3.527 1.00 97.19 92 VAL A CA 1
ATOM 651 C C . VAL A 1 92 ? -6.809 5.716 -3.669 1.00 97.19 92 VAL A C 1
ATOM 653 O O . VAL A 1 92 ? -7.519 5.641 -4.671 1.00 97.19 92 VAL A O 1
ATOM 656 N N . ILE A 1 93 ? -6.884 4.858 -2.654 1.00 96.00 93 ILE A N 1
ATOM 657 C CA . ILE A 1 93 ? -7.900 3.820 -2.483 1.00 96.00 93 ILE A CA 1
ATOM 658 C C . ILE A 1 93 ? -8.979 4.392 -1.566 1.00 96.00 93 ILE A C 1
ATOM 660 O O . ILE A 1 93 ?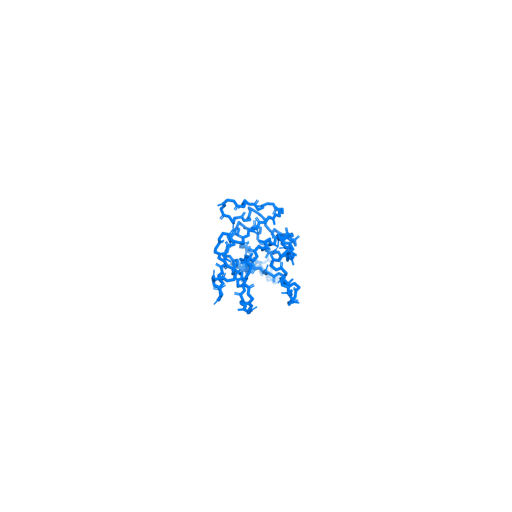 -8.745 4.607 -0.382 1.00 96.00 93 ILE A O 1
ATOM 664 N N . SER A 1 94 ? -10.163 4.657 -2.108 1.00 94.81 94 SER A N 1
ATOM 665 C CA . SER A 1 94 ? -11.236 5.339 -1.367 1.00 94.81 94 SER A CA 1
ATOM 666 C C . SER A 1 94 ? -11.917 4.481 -0.293 1.00 94.81 94 SER A C 1
ATOM 668 O O . SER A 1 94 ? -12.550 5.039 0.599 1.00 94.81 94 SER A O 1
ATOM 670 N N . GLN A 1 95 ? -11.795 3.150 -0.365 1.00 91.56 95 GLN A N 1
ATOM 671 C CA . GLN A 1 95 ? -12.262 2.210 0.658 1.00 91.56 95 GLN A CA 1
ATOM 672 C C . GLN A 1 95 ? -11.626 0.831 0.444 1.00 91.56 95 GLN A C 1
ATOM 674 O O . GLN A 1 95 ? -11.691 0.307 -0.674 1.00 91.56 95 GLN A O 1
ATOM 679 N N . ALA A 1 96 ? -11.089 0.233 1.515 1.00 90.62 96 ALA A N 1
ATOM 680 C CA . ALA A 1 96 ? -10.467 -1.095 1.501 1.00 90.62 96 ALA A CA 1
ATOM 681 C C . ALA A 1 96 ? -10.917 -2.001 2.671 1.00 90.62 96 ALA A C 1
ATOM 683 O O . ALA A 1 96 ? -10.104 -2.694 3.265 1.00 90.62 96 ALA A O 1
ATOM 684 N N . SER A 1 97 ? -12.210 -2.025 3.015 1.00 86.81 97 SER A N 1
ATOM 685 C CA . SER A 1 97 ? -12.745 -2.763 4.185 1.00 86.81 97 SER A CA 1
ATOM 686 C C . SER A 1 97 ? -12.697 -4.298 4.096 1.00 86.81 97 SER A C 1
ATOM 688 O O . SER A 1 97 ? -12.970 -4.999 5.070 1.00 86.81 97 SER A O 1
ATOM 690 N N . SER A 1 98 ? -12.355 -4.833 2.929 1.00 88.50 98 SER A N 1
ATOM 691 C CA . SER A 1 98 ? -12.095 -6.249 2.662 1.00 88.50 98 SER A CA 1
ATOM 692 C C . SER A 1 98 ? -10.955 -6.361 1.654 1.00 88.50 98 SER A C 1
ATOM 694 O O . SER A 1 98 ? -10.535 -5.337 1.115 1.00 88.5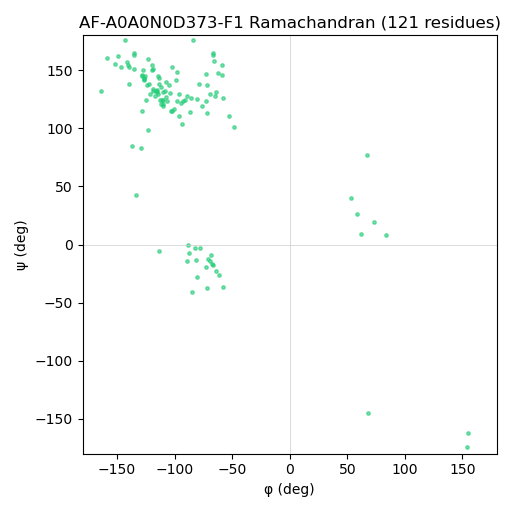0 98 SER A O 1
ATOM 696 N N . ASP A 1 99 ? -10.509 -7.582 1.339 1.00 90.19 99 ASP A N 1
ATOM 697 C CA . ASP A 1 99 ? -9.500 -7.828 0.300 1.00 90.19 99 ASP A CA 1
ATOM 698 C C . ASP A 1 99 ? -9.840 -7.088 -1.004 1.00 90.19 99 ASP A C 1
ATOM 700 O O . ASP A 1 99 ? -10.700 -7.498 -1.788 1.00 90.19 99 ASP A O 1
ATOM 704 N N . THR A 1 100 ? -9.167 -5.955 -1.214 1.00 92.12 100 THR A N 1
ATOM 705 C CA . THR A 1 100 ? -9.386 -5.056 -2.344 1.00 92.12 100 THR A CA 1
ATOM 706 C C . THR A 1 100 ? -8.278 -5.292 -3.350 1.00 92.12 100 THR A C 1
ATOM 708 O O . THR A 1 100 ? -7.109 -5.049 -3.058 1.00 92.12 100 THR A O 1
ATOM 711 N N . TRP A 1 101 ? -8.636 -5.792 -4.533 1.00 91.69 101 TRP A N 1
ATOM 712 C CA . TRP A 1 101 ? -7.667 -6.095 -5.584 1.00 91.69 101 TRP A CA 1
ATOM 713 C C . TRP A 1 101 ? -7.109 -4.832 -6.234 1.00 91.69 101 TRP A C 1
ATOM 715 O O . TRP A 1 101 ? -7.851 -4.035 -6.816 1.00 91.69 101 TRP A O 1
ATOM 725 N N . ILE A 1 102 ? -5.783 -4.721 -6.199 1.00 94.44 102 ILE A N 1
ATOM 726 C CA . ILE A 1 102 ? -4.998 -3.688 -6.861 1.00 94.44 102 ILE A CA 1
ATOM 727 C C . ILE A 1 102 ? -4.149 -4.338 -7.954 1.00 94.44 102 ILE A C 1
ATOM 729 O O . ILE A 1 102 ? -3.560 -5.403 -7.772 1.00 94.44 102 ILE A O 1
ATOM 733 N N . THR A 1 103 ? -4.087 -3.678 -9.105 1.00 94.00 103 THR A N 1
ATOM 734 C CA . THR A 1 103 ? -3.211 -4.023 -10.221 1.00 94.00 103 THR A CA 1
ATOM 735 C C . THR A 1 103 ? -2.139 -2.955 -10.352 1.00 94.00 103 THR A C 1
ATOM 737 O O . THR A 1 103 ? -2.453 -1.790 -10.607 1.00 94.00 103 THR A O 1
ATOM 740 N N . ILE A 1 104 ? -0.879 -3.355 -10.212 1.00 93.69 104 ILE A N 1
ATOM 741 C CA . ILE A 1 104 ? 0.277 -2.544 -10.590 1.00 93.69 104 ILE A CA 1
ATOM 742 C C . ILE A 1 104 ? 0.607 -2.846 -12.049 1.00 93.69 104 ILE A C 1
ATOM 744 O O . ILE A 1 104 ? 0.753 -4.003 -12.430 1.00 93.69 104 ILE A O 1
ATOM 748 N N . THR A 1 105 ? 0.716 -1.808 -12.868 1.00 93.69 105 THR A N 1
ATOM 749 C CA . THR A 1 105 ? 1.174 -1.910 -14.255 1.00 93.69 105 THR A CA 1
ATOM 750 C C . THR A 1 105 ? 2.544 -1.266 -14.363 1.00 93.69 105 THR A C 1
ATOM 752 O O . THR A 1 105 ? 2.698 -0.097 -14.012 1.00 93.69 105 THR A O 1
ATOM 755 N N . VAL A 1 106 ? 3.518 -2.030 -14.854 1.00 93.31 106 VAL A N 1
ATOM 756 C CA . VAL A 1 106 ? 4.916 -1.628 -15.013 1.00 93.31 106 VAL A CA 1
ATOM 757 C C . VAL A 1 106 ? 5.295 -1.698 -16.487 1.00 93.31 106 VAL A C 1
ATOM 759 O O . VAL A 1 106 ? 5.037 -2.700 -17.150 1.00 93.31 106 VAL A O 1
ATOM 762 N N . THR A 1 107 ? 5.925 -0.648 -17.006 1.00 94.19 107 THR A N 1
ATOM 763 C CA . THR A 1 107 ? 6.493 -0.625 -18.365 1.00 94.19 107 THR A CA 1
ATOM 764 C C . THR A 1 107 ? 7.981 -0.283 -18.280 1.00 94.19 107 THR A C 1
ATOM 766 O O . THR A 1 107 ? 8.302 0.896 -18.131 1.00 94.19 107 THR A O 1
ATOM 769 N N . PRO A 1 108 ? 8.895 -1.269 -18.325 1.00 93.81 108 PRO A N 1
ATOM 770 C CA . PRO A 1 108 ? 10.329 -0.994 -18.267 1.00 93.81 108 PRO A CA 1
ATOM 771 C C . PRO A 1 108 ? 10.789 -0.087 -19.414 1.00 93.81 108 PRO A C 1
ATOM 773 O O . PRO A 1 108 ? 10.187 -0.075 -20.489 1.00 93.81 108 PRO A O 1
ATOM 776 N N . THR A 1 109 ? 11.884 0.643 -19.211 1.00 94.75 109 THR A N 1
ATOM 777 C CA . THR A 1 109 ? 12.506 1.432 -20.282 1.00 94.75 109 THR A CA 1
ATOM 778 C C . THR A 1 109 ? 13.035 0.512 -21.383 1.00 94.75 109 THR A C 1
ATOM 780 O O . THR A 1 109 ? 13.823 -0.397 -21.119 1.00 94.75 109 THR A O 1
ATOM 783 N N . THR A 1 110 ? 12.650 0.781 -22.631 1.00 93.56 110 THR A N 1
ATOM 784 C CA . THR A 1 110 ? 13.064 -0.035 -23.779 1.00 93.56 110 THR A CA 1
ATOM 785 C C . THR A 1 110 ? 14.581 -0.026 -23.988 1.00 93.56 110 THR A C 1
ATOM 787 O O . THR A 1 110 ? 15.211 1.017 -23.797 1.00 93.56 110 THR A O 1
ATOM 790 N N . ASN A 1 111 ? 15.155 -1.120 -24.486 1.00 92.44 111 ASN A N 1
ATOM 791 C CA . ASN A 1 111 ? 16.586 -1.349 -24.697 1.00 92.44 111 ASN A CA 1
ATOM 792 C C . ASN A 1 111 ? 17.434 -1.223 -23.420 1.00 92.44 111 ASN A C 1
ATOM 794 O O . ASN A 1 111 ? 18.621 -0.888 -23.488 1.00 92.44 111 ASN A O 1
ATOM 798 N N . THR A 1 112 ? 16.844 -1.460 -22.244 1.00 92.56 112 THR A N 1
ATOM 799 C CA . THR A 1 112 ? 17.570 -1.470 -20.968 1.00 92.56 112 THR A CA 1
ATOM 800 C C . THR A 1 112 ? 17.403 -2.804 -20.255 1.00 92.56 112 THR A C 1
ATOM 802 O O . THR A 1 112 ? 16.321 -3.379 -20.197 1.00 92.56 112 THR A O 1
ATOM 805 N N . SER A 1 113 ? 18.501 -3.304 -19.692 1.00 91.00 113 SER A N 1
ATOM 806 C CA . SER A 1 113 ? 18.532 -4.553 -18.935 1.00 91.00 113 SER A CA 1
ATOM 807 C C . SER A 1 113 ? 19.167 -4.327 -17.572 1.00 91.00 113 SER A C 1
ATOM 809 O O . SER A 1 113 ? 20.082 -3.512 -17.438 1.00 91.00 113 SER A O 1
ATOM 811 N N . GLY A 1 114 ? 18.751 -5.099 -16.579 1.00 91.81 114 GLY A N 1
ATOM 812 C CA . GLY A 1 114 ? 19.337 -5.066 -15.248 1.00 91.81 114 GLY A CA 1
ATOM 813 C C . GLY A 1 114 ? 18.346 -5.543 -14.203 1.00 91.81 114 GLY A C 1
ATOM 814 O O . GLY A 1 114 ? 17.339 -6.171 -14.521 1.00 91.81 114 GLY A O 1
ATOM 815 N N . SER A 1 115 ? 18.642 -5.218 -12.952 1.00 91.06 115 SER A N 1
ATOM 816 C CA . SER A 1 115 ? 17.764 -5.464 -11.816 1.00 91.06 115 SER A CA 1
ATOM 817 C C . SER A 1 115 ? 17.389 -4.151 -11.142 1.00 91.06 115 SER A C 1
ATOM 819 O O . SER A 1 115 ? 18.153 -3.181 -11.149 1.00 91.06 115 SER A O 1
ATOM 821 N N . GLY A 1 116 ? 16.212 -4.143 -10.539 1.00 88.88 116 GLY A N 1
ATOM 822 C CA . GLY A 1 116 ? 15.708 -3.075 -9.693 1.00 88.88 116 GLY A CA 1
ATOM 823 C C . GLY A 1 116 ? 14.620 -3.638 -8.791 1.00 88.88 116 GLY A C 1
ATOM 824 O O . GLY A 1 116 ? 14.054 -4.692 -9.076 1.00 88.88 116 GLY A O 1
ATOM 825 N N . GLU A 1 117 ? 14.348 -2.932 -7.709 1.00 89.31 117 GLU A N 1
ATOM 826 C CA . GLU A 1 117 ? 13.295 -3.253 -6.755 1.00 89.31 117 GLU A CA 1
ATOM 827 C C . GLU A 1 117 ? 12.272 -2.126 -6.790 1.00 89.31 117 GLU A C 1
ATOM 829 O O . GLU A 1 117 ? 12.645 -0.953 -6.733 1.00 89.31 117 GLU A O 1
ATOM 834 N N . ILE A 1 118 ? 10.994 -2.489 -6.891 1.00 90.38 118 ILE A N 1
ATOM 835 C CA . ILE A 1 118 ? 9.878 -1.561 -6.728 1.00 90.38 118 ILE A CA 1
ATOM 836 C C . ILE A 1 118 ? 9.300 -1.809 -5.340 1.00 90.38 118 ILE A C 1
ATOM 838 O O . ILE A 1 118 ? 8.763 -2.883 -5.073 1.00 90.38 118 ILE A O 1
ATOM 842 N N . THR A 1 119 ? 9.406 -0.814 -4.465 1.00 91.12 119 THR A N 1
ATOM 843 C CA . THR A 1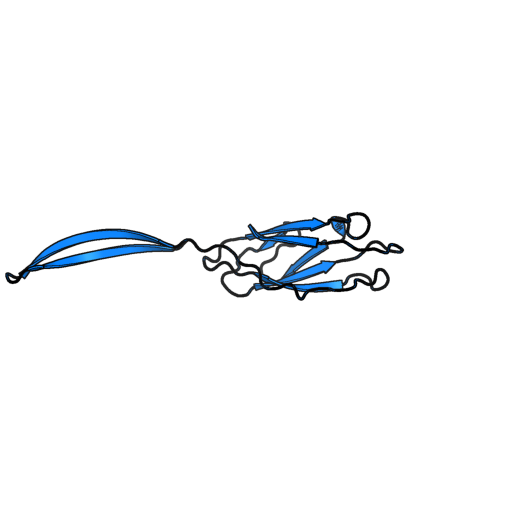 119 ? 8.796 -0.857 -3.133 1.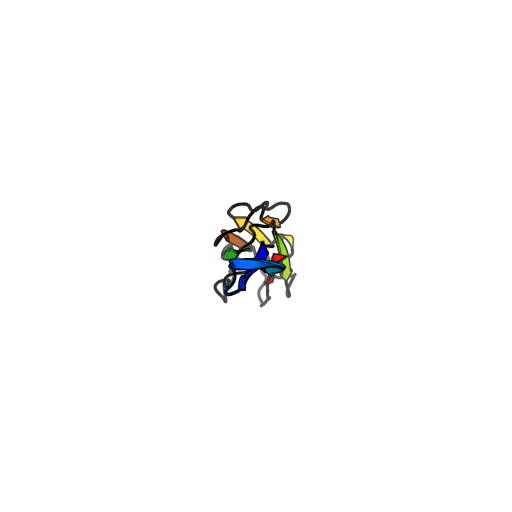00 91.12 119 THR A CA 1
ATOM 844 C C . THR A 1 119 ? 7.453 -0.148 -3.188 1.00 91.12 119 THR A C 1
ATOM 846 O O . THR A 1 119 ? 7.388 0.984 -3.656 1.00 91.12 119 THR A O 1
ATOM 849 N N . VAL A 1 120 ? 6.390 -0.787 -2.698 1.00 92.12 120 VAL A N 1
ATOM 850 C CA . VAL A 1 120 ? 5.045 -0.200 -2.590 1.00 92.12 120 VAL A CA 1
ATOM 851 C C . VAL A 1 120 ? 4.677 -0.084 -1.116 1.00 92.12 120 VAL A C 1
ATOM 853 O O . VAL A 1 120 ? 4.828 -1.042 -0.365 1.00 92.12 120 VAL A O 1
ATOM 856 N N . THR A 1 121 ? 4.196 1.086 -0.700 1.00 92.44 121 THR A N 1
ATOM 857 C CA . THR A 1 121 ? 3.744 1.352 0.674 1.00 92.44 121 THR A CA 1
ATOM 858 C C . THR A 1 121 ? 2.328 1.914 0.667 1.00 92.44 121 THR A C 1
ATOM 860 O O . THR A 1 121 ? 1.971 2.708 -0.204 1.00 92.44 121 THR A O 1
ATOM 863 N N . ILE A 1 122 ? 1.534 1.508 1.657 1.00 92.56 122 ILE A N 1
ATOM 864 C CA . ILE A 1 122 ? 0.163 1.965 1.880 1.00 92.56 122 ILE A CA 1
ATOM 865 C C . ILE A 1 122 ? 0.112 2.727 3.204 1.00 92.56 122 ILE A C 1
ATOM 867 O O . ILE A 1 122 ? 0.646 2.240 4.202 1.00 92.56 122 ILE A O 1
ATOM 871 N N . THR A 1 123 ? -0.513 3.904 3.204 1.00 89.44 123 THR A N 1
ATOM 872 C CA . THR A 1 123 ? -0.665 4.773 4.386 1.00 89.44 123 THR A CA 1
ATOM 873 C C . THR A 1 123 ? -2.074 5.300 4.532 1.00 89.44 123 THR A C 1
ATOM 875 O O . THR A 1 123 ? -2.651 5.647 3.472 1.00 89.44 123 THR A O 1
#

Solvent-accessible surface area (backbone atoms only — not comparable to full-atom values): 7228 Å² total; per-residue (Å²): 105,51,75,48,76,50,73,50,74,49,66,50,98,88,69,53,72,53,72,52,71,52,76,47,76,47,82,72,68,72,46,73,46,75,59,79,78,86,77,86,80,54,37,89,68,46,73,43,78,50,55,31,34,33,31,21,81,67,31,56,65,34,38,58,47,73,50,51,80,28,49,80,46,40,39,80,90,26,56,48,53,43,46,67,55,41,40,60,90,74,36,31,30,65,48,20,60,50,86,31,55,35,35,42,36,40,34,45,36,70,98,56,85,86,83,67,52,77,50,76,48,80,87